Protein AF-A0A0C3RRF9-F1 (afdb_monomer_lite)

Secondary structure (DSSP, 8-state):
--THHHHHHHHHTSPPPGGGG---TT-TTTT-EEEEES--HHHHHHHHHHHHHTT-EE-SS--TT--EEEES-S-SHHHHHHHHHHHHHHHH-SSPPEEE-TT-

Structure (mmCIF, N/CA/C/O backbone):
data_AF-A0A0C3RRF9-F1
#
_entry.id   AF-A0A0C3RRF9-F1
#
loop_
_atom_site.g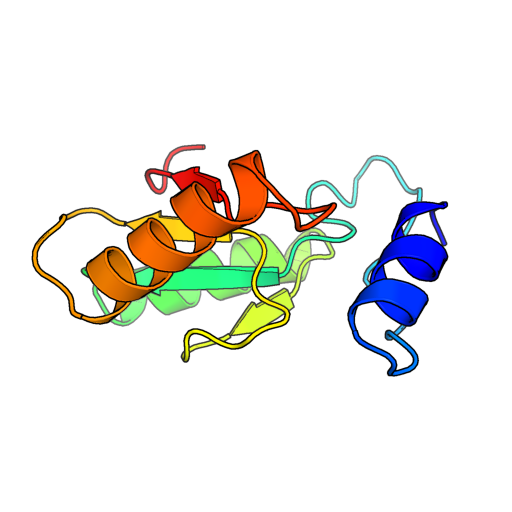roup_PDB
_atom_site.id
_atom_site.type_symbol
_atom_site.label_atom_id
_atom_site.label_alt_id
_atom_site.label_comp_id
_atom_site.label_asym_id
_atom_site.label_entity_id
_atom_site.label_seq_id
_atom_site.pdbx_PDB_ins_code
_atom_site.Cartn_x
_atom_site.Cartn_y
_atom_site.Cartn_z
_atom_site.occupancy
_atom_site.B_iso_or_equiv
_atom_site.auth_seq_id
_atom_site.auth_comp_id
_atom_site.auth_asym_id
_atom_site.auth_atom_id
_atom_site.pdbx_PDB_model_num
ATOM 1 N N . VAL A 1 1 ? 9.719 -7.518 -14.819 1.00 88.88 1 VAL A N 1
ATOM 2 C CA . VAL A 1 1 ? 9.614 -6.387 -13.871 1.00 88.88 1 VAL A CA 1
ATOM 3 C C . VAL A 1 1 ? 9.269 -5.106 -14.617 1.00 88.88 1 VAL A C 1
ATOM 5 O O . VAL A 1 1 ? 9.650 -4.997 -15.778 1.00 88.88 1 VAL A O 1
ATOM 8 N N . THR A 1 2 ? 8.560 -4.166 -13.993 1.00 93.38 2 THR A N 1
ATOM 9 C CA . THR A 1 2 ? 8.334 -2.797 -14.493 1.00 93.38 2 THR A CA 1
ATOM 10 C C . THR A 1 2 ? 9.469 -1.855 -14.043 1.00 93.38 2 THR A C 1
ATOM 12 O O . THR A 1 2 ? 10.192 -2.202 -13.103 1.00 93.38 2 THR A O 1
ATOM 15 N N . PRO A 1 3 ? 9.641 -0.660 -14.653 1.00 93.81 3 PRO A N 1
ATOM 16 C CA . PRO A 1 3 ? 10.623 0.341 -14.200 1.00 93.81 3 PRO A CA 1
ATOM 17 C C . PRO A 1 3 ? 10.497 0.705 -12.711 1.00 93.81 3 PRO A C 1
ATOM 19 O O . PRO A 1 3 ? 11.504 0.896 -12.028 1.00 93.81 3 PRO A O 1
ATOM 22 N N . LEU A 1 4 ? 9.269 0.663 -12.183 1.00 92.25 4 LEU A N 1
ATOM 23 C CA . LEU A 1 4 ? 8.947 0.904 -10.777 1.00 92.25 4 LEU A CA 1
ATOM 24 C C . LEU A 1 4 ? 9.744 0.005 -9.814 1.00 92.25 4 LEU A C 1
ATOM 26 O O . LEU A 1 4 ? 10.053 0.421 -8.701 1.00 92.25 4 LEU A O 1
ATOM 30 N N . TRP A 1 5 ? 10.128 -1.210 -10.223 1.00 95.31 5 TRP A N 1
ATOM 31 C CA . TRP A 1 5 ? 10.954 -2.095 -9.391 1.00 95.31 5 TRP A CA 1
ATOM 32 C C . TRP A 1 5 ? 12.313 -1.469 -9.044 1.00 95.31 5 TRP A C 1
ATOM 34 O O . TRP A 1 5 ? 12.772 -1.558 -7.900 1.00 95.31 5 TRP A O 1
ATOM 44 N N . ILE A 1 6 ? 12.944 -0.807 -10.021 1.00 94.69 6 ILE A N 1
ATOM 45 C CA . ILE A 1 6 ? 14.236 -0.135 -9.841 1.00 94.69 6 ILE A CA 1
ATOM 46 C C . ILE A 1 6 ? 14.047 1.102 -8.967 1.00 94.69 6 ILE A C 1
ATOM 48 O O . ILE A 1 6 ? 14.757 1.261 -7.975 1.00 94.69 6 ILE A O 1
ATOM 52 N N . GLU A 1 7 ? 13.053 1.934 -9.285 1.00 91.94 7 GLU A N 1
ATOM 53 C CA . GLU A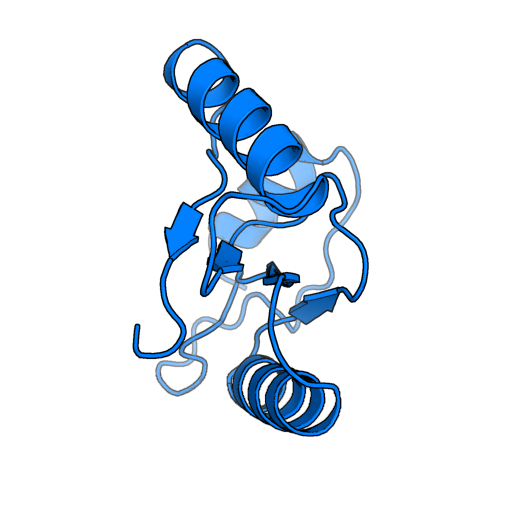 1 7 ? 12.729 3.147 -8.524 1.00 91.94 7 GLU A CA 1
ATOM 54 C C . GLU A 1 7 ? 12.502 2.826 -7.043 1.00 91.94 7 GLU A C 1
ATOM 56 O O . GLU A 1 7 ? 13.125 3.420 -6.163 1.00 91.94 7 GLU A O 1
ATOM 61 N N . ARG A 1 8 ? 11.674 1.813 -6.752 1.00 91.75 8 ARG A N 1
ATOM 62 C CA . ARG A 1 8 ? 11.400 1.368 -5.380 1.00 91.75 8 ARG A CA 1
ATOM 63 C C . ARG A 1 8 ? 12.633 0.804 -4.694 1.00 91.75 8 ARG A C 1
ATOM 65 O O . ARG A 1 8 ? 12.844 1.098 -3.521 1.00 91.75 8 ARG A O 1
ATOM 72 N N . THR 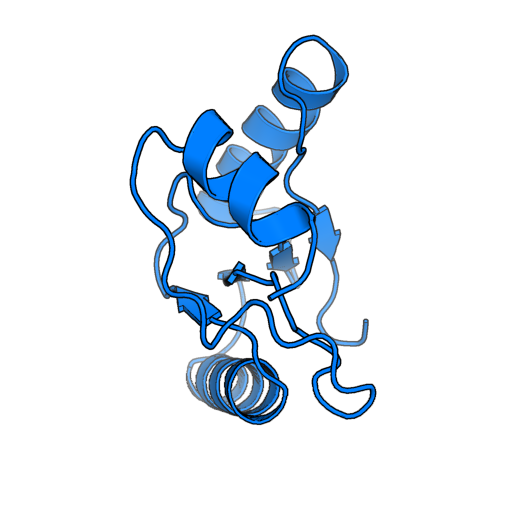A 1 9 ? 13.451 0.028 -5.401 1.00 93.88 9 THR A N 1
ATOM 73 C CA . THR A 1 9 ? 14.704 -0.508 -4.852 1.00 93.88 9 THR A CA 1
ATOM 74 C C . THR A 1 9 ? 15.660 0.610 -4.435 1.00 93.88 9 THR A C 1
ATOM 76 O O . THR A 1 9 ? 16.244 0.532 -3.355 1.00 93.88 9 THR A O 1
ATOM 79 N N . ILE A 1 10 ? 15.774 1.670 -5.242 1.00 92.75 10 ILE A N 1
ATOM 80 C CA . ILE A 1 10 ? 16.611 2.839 -4.943 1.00 92.75 10 ILE A CA 1
ATOM 81 C C . ILE A 1 10 ? 16.043 3.622 -3.754 1.00 92.75 10 ILE A C 1
ATOM 83 O O . ILE A 1 10 ? 16.756 3.847 -2.780 1.00 92.75 10 ILE A O 1
ATOM 87 N N . ILE A 1 11 ? 14.755 3.978 -3.787 1.00 89.00 11 ILE A N 1
ATOM 88 C CA . ILE A 1 11 ? 14.094 4.771 -2.732 1.00 89.00 11 ILE A CA 1
ATOM 89 C C . ILE A 1 11 ? 14.151 4.060 -1.375 1.00 89.00 11 ILE A C 1
ATOM 91 O O . ILE A 1 11 ? 14.370 4.673 -0.326 1.00 89.00 11 ILE A O 1
ATOM 95 N N . LEU A 1 12 ? 13.945 2.744 -1.375 1.00 90.62 12 LEU A N 1
ATOM 96 C CA . LEU A 1 12 ? 13.977 1.958 -0.152 1.00 90.62 12 LEU A CA 1
ATOM 97 C C . LEU A 1 12 ? 15.402 1.555 0.248 1.00 90.62 12 LEU A C 1
ATOM 99 O O . LEU A 1 12 ? 15.594 1.135 1.385 1.00 90.62 12 LEU A O 1
ATOM 103 N N . GLY A 1 13 ? 16.403 1.699 -0.622 1.00 92.62 13 GLY A N 1
ATOM 104 C CA . GLY A 1 13 ? 17.770 1.247 -0.346 1.00 92.62 13 GLY A CA 1
ATOM 105 C C . GLY A 1 13 ? 17.847 -0.257 -0.062 1.00 92.62 13 GLY A C 1
ATOM 106 O O . GLY A 1 13 ? 18.709 -0.718 0.678 1.00 92.62 13 GLY A O 1
ATOM 107 N N . THR A 1 14 ? 16.887 -1.033 -0.565 1.00 93.69 14 THR A N 1
ATOM 108 C CA . THR A 1 14 ? 16.771 -2.477 -0.331 1.00 93.69 14 THR A CA 1
ATOM 109 C C . THR A 1 14 ? 16.180 -3.121 -1.574 1.00 93.69 14 THR A C 1
ATOM 111 O O . THR A 1 14 ? 15.184 -2.631 -2.110 1.00 93.69 14 THR A O 1
ATOM 114 N N . ARG A 1 15 ? 16.778 -4.230 -2.027 1.00 95.75 15 ARG A N 1
ATOM 115 C CA . ARG A 1 15 ? 16.307 -4.980 -3.198 1.00 95.75 15 ARG A CA 1
ATOM 116 C C . ARG A 1 15 ? 14.863 -5.429 -2.992 1.00 95.75 15 ARG A C 1
ATOM 118 O O . ARG A 1 15 ? 14.580 -6.178 -2.063 1.00 95.75 15 ARG A O 1
ATOM 125 N N . GLN A 1 16 ? 13.974 -4.985 -3.876 1.00 95.38 16 GLN A N 1
ATOM 126 C CA . GLN A 1 16 ? 12.575 -5.405 -3.863 1.00 95.38 16 GLN A CA 1
ATOM 127 C C . GLN A 1 16 ? 12.405 -6.776 -4.525 1.00 95.38 16 GLN A C 1
ATOM 129 O O . GLN A 1 16 ? 13.189 -7.157 -5.400 1.00 95.38 16 GLN A O 1
ATOM 134 N N . GLU A 1 17 ? 11.364 -7.509 -4.141 1.00 95.50 17 GLU A N 1
ATOM 135 C CA . GLU A 1 17 ? 11.027 -8.796 -4.750 1.00 95.50 17 GLU A CA 1
ATOM 136 C C . GLU A 1 17 ? 10.424 -8.591 -6.156 1.00 95.50 17 GLU A C 1
ATOM 138 O O . GLU A 1 17 ? 9.406 -7.908 -6.278 1.00 95.50 17 GLU A O 1
ATOM 143 N N . PRO A 1 18 ? 11.048 -9.124 -7.227 1.00 95.62 18 PRO A N 1
ATOM 144 C CA . PRO A 1 18 ? 10.624 -8.899 -8.615 1.00 95.62 18 PRO A CA 1
ATOM 145 C C . PRO A 1 18 ? 9.188 -9.327 -8.946 1.00 95.62 18 PRO A C 1
ATOM 147 O O . PRO A 1 18 ? 8.567 -8.725 -9.826 1.00 95.62 18 PRO A O 1
ATOM 150 N N . ASP A 1 19 ? 8.666 -10.341 -8.256 1.00 94.88 19 ASP A N 1
ATOM 151 C CA . ASP A 1 19 ? 7.370 -10.963 -8.556 1.00 94.88 19 ASP A CA 1
ATOM 152 C C . ASP A 1 19 ? 6.198 -9.991 -8.361 1.00 94.88 19 ASP A C 1
ATOM 154 O O . ASP A 1 19 ? 5.217 -10.031 -9.106 1.00 94.88 19 ASP A O 1
ATOM 158 N N . PHE A 1 20 ? 6.349 -9.025 -7.451 1.00 97.00 20 PHE A N 1
ATOM 159 C CA . PHE A 1 20 ? 5.363 -7.968 -7.213 1.00 97.00 20 PHE A CA 1
ATOM 160 C C . PHE A 1 20 ? 5.464 -6.800 -8.191 1.00 97.00 20 PHE A C 1
ATOM 162 O O . PHE A 1 20 ? 4.821 -5.784 -7.982 1.00 97.00 20 PHE A O 1
ATOM 169 N N . PHE A 1 21 ? 6.282 -6.897 -9.238 1.00 97.06 21 PHE A N 1
ATOM 170 C CA . PHE A 1 21 ? 6.454 -5.842 -10.241 1.00 97.06 21 PHE A CA 1
ATOM 171 C C . PHE A 1 21 ? 6.234 -6.391 -11.654 1.00 97.06 21 PHE A C 1
ATOM 173 O O . PHE A 1 21 ? 6.922 -6.015 -12.604 1.00 97.06 21 PHE A O 1
ATOM 180 N N . SER A 1 22 ? 5.302 -7.330 -11.810 1.00 96.94 22 SER A N 1
ATOM 181 C CA . SER A 1 22 ? 4.947 -7.917 -13.102 1.00 96.94 22 SER A CA 1
ATOM 182 C C . SER A 1 22 ? 4.409 -6.866 -14.093 1.00 96.94 22 SER A C 1
ATOM 184 O O . SER A 1 22 ? 3.586 -6.037 -13.708 1.00 96.94 22 SER A O 1
ATOM 186 N N . PRO A 1 23 ? 4.825 -6.885 -15.374 1.00 96.31 23 PRO A N 1
ATOM 187 C CA . PRO A 1 23 ? 4.234 -6.047 -16.420 1.00 96.31 23 PRO A CA 1
ATOM 188 C C . PRO A 1 23 ? 2.944 -6.647 -17.013 1.00 96.31 23 PRO A C 1
ATOM 190 O O . PRO A 1 23 ? 2.379 -6.079 -17.944 1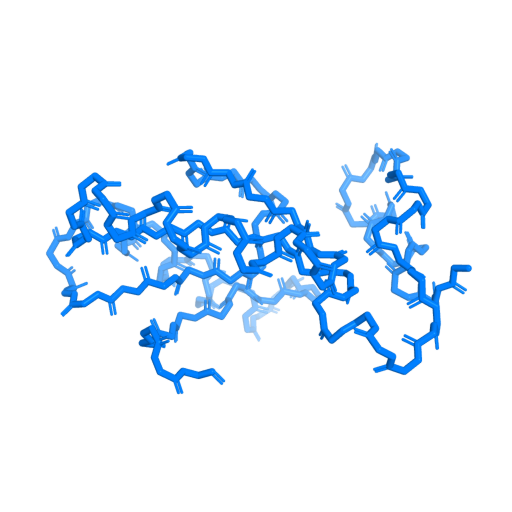.00 96.31 23 PRO A O 1
ATOM 193 N N . HIS A 1 24 ? 2.505 -7.821 -16.543 1.00 96.94 24 HIS A N 1
ATOM 194 C CA . HIS A 1 24 ? 1.336 -8.503 -17.089 1.00 96.94 24 HIS A CA 1
ATOM 195 C C . HIS A 1 24 ? 0.046 -7.721 -16.773 1.00 96.94 24 HIS A C 1
ATOM 197 O O . HIS A 1 24 ? -0.176 -7.389 -15.610 1.00 96.94 24 HIS A O 1
ATOM 203 N N . PRO A 1 25 ? -0.854 -7.485 -17.747 1.00 95.25 25 PRO A N 1
ATOM 204 C CA . PRO A 1 25 ? -2.021 -6.612 -17.563 1.00 95.25 25 PRO A CA 1
ATOM 205 C C . PRO A 1 25 ? -3.031 -7.117 -16.522 1.00 95.25 25 PRO A C 1
ATOM 207 O O . PRO A 1 25 ? -3.746 -6.319 -15.931 1.00 95.25 25 PRO A O 1
ATOM 210 N N . ALA A 1 26 ? -3.081 -8.427 -16.261 1.00 96.12 26 ALA A N 1
ATOM 211 C CA . ALA A 1 26 ? -3.916 -8.986 -15.190 1.00 96.12 26 ALA A CA 1
ATOM 212 C C . ALA A 1 26 ? -3.390 -8.691 -13.768 1.00 96.12 26 ALA A C 1
ATOM 214 O O . ALA A 1 26 ? -4.122 -8.871 -12.800 1.00 96.12 26 ALA A O 1
ATOM 215 N N . MET A 1 27 ? -2.138 -8.243 -13.626 1.00 97.12 27 MET A N 1
ATOM 216 C CA . MET A 1 27 ? -1.530 -7.921 -12.331 1.00 97.12 27 MET A CA 1
ATOM 217 C C . MET A 1 27 ? -1.810 -6.458 -11.980 1.00 97.12 27 MET A C 1
ATOM 219 O O . MET A 1 27 ? -0.913 -5.615 -11.986 1.00 97.12 27 MET A O 1
ATOM 223 N N . LEU A 1 28 ? -3.086 -6.163 -11.714 1.00 95.56 28 LEU A N 1
ATOM 224 C CA . LEU A 1 28 ? -3.601 -4.805 -11.497 1.00 95.56 28 LEU A CA 1
ATOM 225 C C . LEU A 1 28 ? -2.916 -4.070 -10.338 1.00 95.56 28 LEU A C 1
ATOM 227 O O . LEU A 1 28 ? -2.806 -2.847 -10.361 1.00 95.56 28 LEU A O 1
ATOM 231 N N . PHE A 1 29 ? -2.427 -4.811 -9.344 1.00 97.00 29 PHE A N 1
ATOM 232 C CA . PHE A 1 29 ? -1.760 -4.268 -8.164 1.00 97.00 29 PHE A CA 1
ATOM 233 C C . PHE A 1 29 ? -0.244 -4.487 -8.181 1.00 97.00 29 PHE A C 1
ATOM 235 O O . PHE A 1 29 ? 0.413 -4.398 -7.146 1.00 97.00 29 PHE A O 1
ATOM 242 N N . SER A 1 30 ? 0.337 -4.717 -9.359 1.00 97.25 30 SER A N 1
ATOM 243 C CA . SER A 1 30 ? 1.787 -4.716 -9.547 1.00 97.25 30 SER A CA 1
ATOM 244 C C . SER A 1 30 ? 2.410 -3.411 -9.028 1.00 97.25 30 SER A C 1
ATOM 246 O O . SER A 1 30 ? 2.039 -2.309 -9.431 1.00 97.25 30 SER A O 1
ATOM 248 N N . GLY A 1 31 ? 3.353 -3.535 -8.097 1.00 95.56 31 GLY A N 1
ATOM 249 C CA . GLY A 1 31 ? 4.044 -2.442 -7.418 1.00 95.56 31 GLY A CA 1
ATOM 250 C C . GLY A 1 31 ? 3.291 -1.846 -6.228 1.00 95.56 31 GLY A C 1
ATOM 251 O O . GLY A 1 31 ? 3.812 -0.938 -5.577 1.00 95.56 31 GLY A O 1
ATOM 252 N N . VAL A 1 32 ? 2.092 -2.344 -5.915 1.00 96.44 32 VAL A N 1
ATOM 253 C CA . VAL A 1 32 ? 1.290 -1.880 -4.780 1.00 96.44 32 VAL A CA 1
ATOM 254 C C . VAL A 1 32 ? 1.698 -2.617 -3.510 1.00 96.44 32 VAL A C 1
ATOM 256 O O . VAL A 1 32 ? 1.694 -3.842 -3.440 1.00 96.44 32 VAL A O 1
ATOM 259 N N . VAL A 1 33 ? 1.982 -1.846 -2.466 1.00 97.25 33 VAL A N 1
ATOM 260 C CA . VAL A 1 33 ? 2.051 -2.313 -1.076 1.00 97.25 33 VAL A CA 1
ATOM 261 C C . VAL A 1 33 ? 0.956 -1.598 -0.295 1.00 97.25 33 VAL A C 1
ATOM 263 O O . VAL A 1 33 ? 0.999 -0.368 -0.173 1.00 97.25 33 VAL A O 1
ATOM 266 N N . ALA A 1 34 ? -0.024 -2.348 0.199 1.00 98.00 34 ALA A N 1
ATOM 267 C CA . ALA A 1 34 ? -1.227 -1.816 0.818 1.00 98.00 34 ALA A CA 1
ATOM 268 C C . ALA A 1 34 ? -1.356 -2.186 2.300 1.00 98.00 34 ALA A C 1
ATOM 270 O O . ALA A 1 34 ? -0.863 -3.213 2.767 1.00 98.00 34 ALA A O 1
ATOM 271 N N . THR A 1 35 ? -2.060 -1.336 3.036 1.00 98.00 35 THR A N 1
ATOM 272 C CA . THR A 1 35 ? -2.543 -1.593 4.395 1.00 98.00 35 THR A CA 1
ATOM 273 C C . THR A 1 35 ? -3.904 -0.924 4.568 1.00 98.00 35 THR A C 1
ATOM 275 O O . THR A 1 35 ? -4.294 -0.099 3.741 1.00 98.00 35 THR A O 1
ATOM 278 N N . ALA A 1 36 ? -4.610 -1.223 5.657 1.00 97.56 36 ALA A N 1
ATOM 279 C CA . ALA A 1 36 ? -5.854 -0.540 5.985 1.00 97.56 36 ALA A CA 1
ATOM 280 C C . ALA A 1 36 ? -5.956 -0.095 7.446 1.00 97.56 36 ALA A C 1
ATOM 282 O O . ALA A 1 36 ? -5.265 -0.615 8.329 1.00 97.56 36 ALA A O 1
ATOM 283 N N . CYS A 1 37 ? -6.833 0.870 7.708 1.00 96.81 37 CYS A N 1
ATOM 284 C CA . CYS A 1 37 ? -7.286 1.242 9.042 1.00 96.81 37 CYS A CA 1
ATOM 285 C C . CYS A 1 37 ? -8.809 1.332 9.098 1.00 96.81 37 CYS A C 1
ATOM 287 O O . CYS A 1 37 ? -9.468 1.574 8.089 1.00 96.81 37 CYS A O 1
ATOM 289 N N . ASP A 1 38 ? -9.347 1.137 10.303 1.00 94.62 38 ASP A N 1
ATOM 290 C CA . ASP A 1 38 ? -10.781 1.256 10.579 1.00 94.62 38 ASP A CA 1
ATOM 291 C C . ASP A 1 38 ? -11.648 0.277 9.755 1.00 94.62 38 ASP A C 1
ATOM 293 O O . ASP A 1 38 ? -12.822 0.524 9.503 1.00 94.62 38 ASP A O 1
ATOM 297 N N . LEU A 1 39 ? -11.055 -0.857 9.358 1.00 93.94 39 LEU A N 1
ATOM 298 C CA . LEU A 1 39 ? -11.725 -2.017 8.766 1.00 93.94 39 LEU A CA 1
ATOM 299 C C . LEU A 1 39 ? -11.868 -3.136 9.797 1.00 93.94 39 LEU A C 1
ATOM 301 O O . LEU A 1 39 ? -10.985 -3.329 10.641 1.00 93.94 39 LEU A O 1
ATOM 305 N N . SER A 1 40 ? -12.941 -3.924 9.687 1.00 95.19 40 SER A N 1
ATOM 306 C CA . SER A 1 40 ? -13.083 -5.153 10.467 1.00 95.19 40 SER A CA 1
ATOM 307 C C . SER A 1 40 ? -11.980 -6.161 10.106 1.00 95.19 40 SER A C 1
ATOM 309 O O . SER A 1 40 ? -11.299 -6.043 9.081 1.00 95.19 40 SER A O 1
ATOM 311 N N . LYS A 1 41 ? -11.770 -7.176 10.950 1.00 95.44 41 LYS A N 1
ATOM 312 C CA . LYS A 1 41 ? -10.786 -8.228 10.653 1.00 95.44 41 LYS A CA 1
ATOM 313 C C . LYS A 1 41 ? -11.140 -8.977 9.360 1.00 95.44 41 LYS A C 1
ATOM 315 O O . LYS A 1 41 ? -10.253 -9.193 8.542 1.00 95.44 41 LYS A O 1
ATOM 320 N N . SER A 1 42 ? -12.416 -9.310 9.164 1.00 97.31 42 SER A N 1
ATOM 321 C CA . SER A 1 42 ? -12.886 -9.990 7.952 1.00 97.31 42 SER A CA 1
ATOM 322 C C . SER A 1 42 ? -12.664 -9.142 6.703 1.00 97.31 42 SER A C 1
ATOM 324 O O . SER A 1 42 ? -12.163 -9.653 5.707 1.00 97.31 42 SER A O 1
ATOM 326 N N . ASP A 1 43 ? -12.945 -7.838 6.764 1.00 95.94 43 ASP A N 1
ATOM 327 C CA . ASP A 1 43 ? -12.734 -6.957 5.609 1.00 95.94 43 ASP A CA 1
ATOM 328 C C . ASP A 1 43 ? -11.243 -6.816 5.284 1.00 95.94 43 ASP A C 1
ATOM 330 O O . ASP A 1 43 ? -10.860 -6.818 4.117 1.00 95.94 43 ASP A O 1
ATOM 334 N N . ASN A 1 44 ? -10.375 -6.757 6.303 1.00 96.25 44 ASN A N 1
ATOM 335 C CA . ASN A 1 44 ? -8.924 -6.765 6.096 1.00 96.25 44 ASN A CA 1
ATOM 336 C C . ASN A 1 44 ? -8.449 -8.028 5.370 1.00 96.25 44 ASN A C 1
ATOM 338 O O . ASN A 1 44 ? -7.590 -7.932 4.498 1.00 96.25 44 ASN A O 1
ATOM 342 N N . GLU A 1 45 ? -8.978 -9.200 5.725 1.00 97.50 45 GLU A N 1
ATOM 343 C CA . GLU A 1 45 ? -8.612 -10.467 5.082 1.00 97.50 45 GLU A CA 1
ATOM 344 C C . GLU A 1 45 ? -9.055 -10.497 3.613 1.00 97.50 45 GLU A C 1
ATOM 346 O O . GLU A 1 45 ? -8.273 -10.891 2.746 1.00 97.50 45 GLU A O 1
ATOM 351 N N . VAL A 1 46 ? -10.262 -10.004 3.316 1.00 97.44 46 VAL A N 1
ATOM 352 C CA . VAL A 1 46 ? -10.768 -9.880 1.939 1.00 97.44 46 VAL A CA 1
ATOM 353 C C . VAL A 1 46 ? -9.903 -8.922 1.117 1.00 97.44 46 VAL A C 1
ATOM 355 O O . VAL A 1 46 ? -9.486 -9.268 0.011 1.00 97.44 46 VAL A O 1
ATOM 358 N N . MET A 1 47 ? -9.575 -7.748 1.664 1.00 97.38 47 MET A N 1
ATOM 359 C CA . MET A 1 47 ? -8.710 -6.771 0.993 1.00 97.38 47 MET A CA 1
ATOM 360 C C . MET A 1 47 ? -7.303 -7.328 0.759 1.00 97.38 47 MET A C 1
ATOM 362 O O . MET A 1 47 ? -6.764 -7.191 -0.337 1.00 97.38 47 MET A O 1
ATOM 366 N N . ALA A 1 48 ? -6.719 -7.998 1.756 1.00 98.12 48 ALA A N 1
ATOM 367 C CA . ALA A 1 48 ? -5.408 -8.624 1.632 1.00 98.12 48 ALA A CA 1
ATOM 368 C C . ALA A 1 48 ? -5.394 -9.684 0.521 1.00 98.12 48 ALA A C 1
ATOM 370 O O . ALA A 1 48 ? -4.500 -9.673 -0.324 1.00 98.12 48 ALA A O 1
ATOM 371 N N . ALA A 1 49 ? -6.407 -10.556 0.482 1.00 98.19 49 ALA A N 1
ATOM 372 C CA . ALA A 1 49 ? -6.540 -11.578 -0.549 1.00 98.19 49 ALA A CA 1
ATOM 373 C C . ALA A 1 49 ? -6.697 -10.964 -1.948 1.00 98.19 49 ALA A C 1
ATOM 375 O O . ALA A 1 49 ? -5.995 -11.368 -2.876 1.00 98.19 49 ALA A O 1
ATOM 376 N N . GLY A 1 50 ? -7.560 -9.952 -2.093 1.00 96.94 50 GLY A N 1
ATOM 377 C CA . GLY A 1 50 ? -7.758 -9.234 -3.352 1.00 96.94 50 GLY A CA 1
ATOM 378 C C . GLY A 1 50 ? -6.467 -8.586 -3.851 1.00 96.94 50 GLY A C 1
ATOM 379 O O . GLY A 1 50 ? -6.042 -8.850 -4.977 1.00 96.94 50 GLY A O 1
ATOM 380 N N . VAL A 1 51 ? -5.789 -7.823 -2.985 1.00 97.88 51 VAL A N 1
ATOM 381 C CA . VAL A 1 51 ? -4.522 -7.155 -3.315 1.00 97.88 51 VAL A CA 1
ATOM 382 C C . VAL A 1 51 ? -3.457 -8.163 -3.744 1.00 97.88 51 VAL A C 1
ATOM 384 O O . VAL A 1 51 ? -2.831 -7.996 -4.792 1.00 97.88 51 VAL A O 1
ATOM 387 N N . SER A 1 52 ? -3.270 -9.233 -2.969 1.00 97.38 52 SER A N 1
ATOM 388 C CA . SER A 1 52 ? -2.251 -10.243 -3.256 1.00 97.38 52 SER A CA 1
ATOM 389 C C . SER A 1 52 ? -2.546 -11.069 -4.505 1.00 97.38 52 SER A C 1
ATOM 391 O O . SER A 1 52 ? -1.628 -11.339 -5.276 1.00 97.38 52 SER A O 1
ATOM 393 N N . SER A 1 53 ? -3.810 -11.416 -4.761 1.00 97.38 53 SER A N 1
ATOM 394 C CA . SER A 1 53 ? -4.196 -12.198 -5.946 1.00 97.38 53 SER A CA 1
ATOM 395 C C . SER A 1 53 ? -3.928 -11.481 -7.274 1.00 97.38 53 SER A C 1
ATOM 397 O O . SER A 1 53 ? -3.732 -12.134 -8.296 1.00 97.38 53 SER A O 1
ATOM 399 N N . LEU A 1 54 ? -3.863 -10.146 -7.254 1.00 97.25 54 LEU A N 1
ATOM 400 C CA . LEU A 1 54 ? -3.624 -9.302 -8.427 1.00 97.25 54 LEU A CA 1
ATOM 401 C C . LEU A 1 54 ? -2.213 -8.684 -8.427 1.00 97.25 54 LEU A C 1
ATOM 403 O O . LEU A 1 54 ? -1.972 -7.678 -9.096 1.00 97.25 54 LEU A O 1
ATOM 407 N N . GLY A 1 55 ? -1.268 -9.281 -7.691 1.00 96.75 55 GLY A N 1
ATOM 408 C CA . GLY A 1 55 ? 0.159 -8.946 -7.767 1.00 96.75 55 GLY A CA 1
ATOM 409 C C . GLY A 1 55 ? 0.668 -7.898 -6.784 1.00 96.75 55 GLY A C 1
ATOM 410 O O . GLY A 1 55 ? 1.819 -7.480 -6.904 1.00 96.75 55 GLY A O 1
ATOM 411 N N . GLY A 1 56 ? -0.160 -7.478 -5.829 1.00 97.75 56 GLY A N 1
ATOM 412 C CA . GLY A 1 56 ? 0.228 -6.554 -4.771 1.00 97.75 56 GLY A CA 1
ATOM 413 C C . GLY A 1 56 ? 0.693 -7.248 -3.491 1.00 97.75 56 GLY A C 1
ATOM 414 O O . GLY A 1 56 ? 0.635 -8.466 -3.326 1.00 97.75 56 GLY A O 1
ATOM 415 N N . GLN A 1 57 ? 1.131 -6.439 -2.535 1.00 98.00 57 GLN A N 1
ATOM 416 C CA . GLN A 1 57 ? 1.548 -6.875 -1.208 1.00 98.00 57 GLN A CA 1
ATOM 417 C C . GLN A 1 57 ? 0.644 -6.276 -0.138 1.00 98.00 57 GLN A C 1
ATOM 419 O O . GLN A 1 57 ? 0.224 -5.124 -0.240 1.00 98.00 57 GLN A O 1
ATOM 424 N N . TRP A 1 58 ? 0.417 -7.032 0.934 1.00 97.94 58 TRP A N 1
ATOM 425 C CA . TRP A 1 58 ? -0.309 -6.555 2.104 1.00 97.94 58 TRP A CA 1
ATOM 426 C C . TRP A 1 58 ? 0.609 -6.417 3.320 1.00 97.94 58 TRP A C 1
ATOM 428 O O . TRP A 1 58 ? 1.498 -7.241 3.557 1.00 97.94 58 TRP A O 1
ATOM 438 N N . ARG A 1 59 ? 0.382 -5.368 4.111 1.00 97.12 59 ARG A N 1
ATOM 439 C CA . ARG A 1 59 ? 1.010 -5.131 5.412 1.00 97.12 59 ARG A CA 1
ATOM 440 C C . ARG A 1 59 ? -0.076 -4.834 6.435 1.00 97.12 59 ARG A C 1
ATOM 442 O O . ARG A 1 59 ? -0.917 -3.965 6.229 1.00 97.12 59 ARG A O 1
ATOM 449 N N . TYR A 1 60 ? -0.037 -5.499 7.584 1.00 94.94 60 TYR A N 1
ATOM 450 C CA . TYR A 1 60 ? -0.943 -5.164 8.689 1.00 94.94 60 TYR A CA 1
ATOM 451 C C . TYR A 1 60 ? -0.520 -3.885 9.422 1.00 94.94 60 TYR A C 1
ATOM 453 O O . TYR A 1 60 ? -1.367 -3.139 9.913 1.00 94.94 60 TYR A O 1
ATOM 461 N N . ALA A 1 61 ? 0.781 -3.600 9.460 1.00 95.50 61 ALA A N 1
ATOM 462 C CA . ALA A 1 61 ? 1.335 -2.354 9.974 1.00 95.50 61 ALA A CA 1
ATOM 463 C C . ALA A 1 61 ? 1.537 -1.330 8.845 1.00 95.50 61 ALA A C 1
ATOM 465 O O . ALA A 1 61 ? 1.653 -1.696 7.678 1.00 95.50 61 ALA A O 1
ATOM 466 N N . LEU A 1 62 ? 1.606 -0.046 9.203 1.00 95.25 62 LEU A N 1
ATOM 467 C CA . LEU A 1 62 ? 2.061 0.996 8.285 1.00 95.25 62 LEU A CA 1
ATOM 468 C C . LEU A 1 62 ? 3.588 1.063 8.337 1.00 95.25 62 LEU A C 1
ATOM 470 O O . LEU A 1 62 ? 4.159 1.495 9.336 1.00 95.25 62 LEU A O 1
ATOM 474 N N . THR A 1 63 ? 4.230 0.606 7.271 1.00 93.19 63 THR A N 1
ATOM 475 C CA . THR A 1 63 ? 5.687 0.576 7.102 1.00 93.19 63 THR A CA 1
ATOM 476 C C . THR A 1 63 ? 6.120 1.536 5.994 1.00 93.19 63 THR A C 1
ATOM 478 O O . THR A 1 63 ? 5.301 2.005 5.206 1.00 93.19 63 THR A O 1
ATOM 481 N N . ARG A 1 64 ? 7.420 1.847 5.918 1.00 89.50 64 ARG A N 1
ATOM 482 C CA . ARG A 1 64 ? 7.972 2.815 4.948 1.00 89.50 64 ARG A CA 1
ATOM 483 C C . ARG A 1 64 ? 7.758 2.411 3.481 1.00 89.50 64 ARG A C 1
ATOM 485 O O . ARG A 1 64 ? 7.752 3.262 2.601 1.00 89.50 64 ARG A O 1
ATOM 492 N N . ASP A 1 65 ? 7.604 1.118 3.207 1.00 92.31 65 ASP A N 1
ATOM 493 C CA . ASP A 1 65 ? 7.336 0.581 1.873 1.00 92.31 65 ASP A CA 1
ATOM 494 C C . ASP A 1 65 ? 5.854 0.647 1.471 1.00 92.31 65 ASP A C 1
ATOM 496 O O . ASP A 1 65 ? 5.547 0.377 0.312 1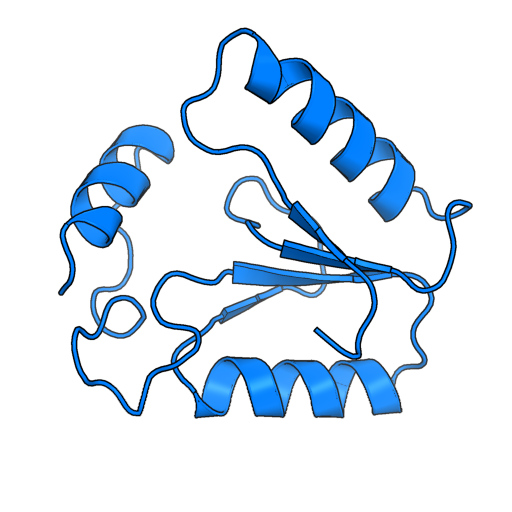.00 92.31 65 ASP A O 1
ATOM 500 N N . VAL A 1 66 ? 4.940 1.036 2.367 1.00 95.44 66 VAL A N 1
ATOM 501 C CA . VAL A 1 66 ? 3.516 1.173 2.035 1.00 95.44 66 VAL A CA 1
ATOM 502 C C . VAL A 1 66 ? 3.302 2.307 1.035 1.00 95.44 66 VAL A C 1
ATOM 504 O O . VAL A 1 66 ? 3.830 3.407 1.167 1.00 95.44 66 VAL A O 1
ATOM 507 N N . THR A 1 67 ? 2.485 2.017 0.028 1.00 95.19 67 THR A N 1
ATOM 508 C CA . THR A 1 67 ? 2.115 2.932 -1.063 1.00 95.19 67 THR A CA 1
ATOM 509 C C . THR A 1 67 ? 0.644 3.332 -1.009 1.00 95.19 67 THR A C 1
ATOM 511 O O . THR A 1 67 ? 0.298 4.413 -1.474 1.00 95.19 67 THR A O 1
ATOM 514 N N . HIS A 1 68 ? -0.216 2.479 -0.442 1.00 97.19 68 HIS A N 1
ATOM 515 C CA . HIS A 1 68 ? -1.660 2.688 -0.371 1.00 97.19 68 HIS A CA 1
ATOM 516 C C . HIS A 1 68 ? -2.161 2.385 1.050 1.00 97.19 68 HIS A C 1
ATOM 518 O O . HIS A 1 68 ? -1.929 1.300 1.587 1.00 97.19 68 HIS A O 1
ATOM 524 N N . LEU A 1 69 ? -2.848 3.345 1.662 1.00 97.62 69 LEU A N 1
ATOM 525 C CA . LEU A 1 69 ? -3.627 3.160 2.880 1.00 97.62 69 LEU A CA 1
ATOM 526 C C . LEU A 1 69 ? -5.113 3.209 2.519 1.00 97.62 69 LEU A C 1
ATOM 528 O O . LEU A 1 69 ? -5.607 4.254 2.100 1.00 97.62 69 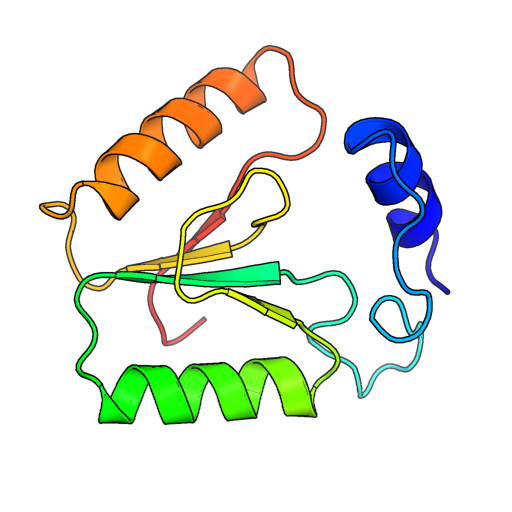LEU A O 1
ATOM 532 N N . PHE A 1 70 ? -5.828 2.110 2.747 1.00 97.75 70 PHE A N 1
ATOM 533 C CA . PHE A 1 70 ? -7.287 2.089 2.707 1.00 97.75 70 PHE A CA 1
ATOM 534 C C . PHE A 1 70 ? -7.854 2.500 4.069 1.00 97.75 70 PHE A C 1
ATOM 536 O O . PHE A 1 70 ? -7.541 1.891 5.091 1.00 97.75 70 PHE A O 1
ATOM 543 N N . ALA A 1 71 ? -8.681 3.535 4.104 1.00 96.50 71 ALA A N 1
ATOM 544 C CA . ALA A 1 71 ? -9.224 4.101 5.328 1.00 96.50 71 ALA A CA 1
ATOM 545 C C . ALA A 1 71 ? -10.731 4.341 5.192 1.00 96.50 71 ALA A C 1
ATOM 547 O O . ALA A 1 71 ? -11.182 4.946 4.221 1.00 96.50 71 ALA A O 1
ATOM 548 N N . LEU A 1 72 ? -11.507 3.897 6.186 1.00 94.81 72 LEU A N 1
ATOM 549 C CA . LEU A 1 72 ? -12.921 4.280 6.335 1.00 94.81 72 LEU A CA 1
ATOM 550 C C . LEU A 1 72 ? -13.120 5.480 7.268 1.00 94.81 72 LEU A C 1
ATOM 552 O O . LEU A 1 72 ? -14.180 6.100 7.258 1.00 94.81 72 LEU A O 1
ATOM 556 N N . GLY A 1 73 ? -12.110 5.818 8.069 1.00 93.06 73 GLY A N 1
ATOM 557 C CA . GLY A 1 73 ? -12.149 6.930 9.007 1.00 93.06 73 GLY A CA 1
ATOM 558 C C . GLY A 1 73 ? -10.805 7.639 9.114 1.00 93.06 73 GLY A C 1
ATOM 559 O O . GLY A 1 73 ? -9.773 7.150 8.658 1.00 93.06 73 GLY A O 1
ATOM 560 N N . THR A 1 74 ? -10.827 8.819 9.730 1.00 94.31 74 THR A N 1
ATOM 561 C CA . THR A 1 74 ? -9.649 9.688 9.888 1.00 94.31 74 THR A CA 1
ATOM 562 C C . THR A 1 74 ? -9.050 9.652 11.299 1.00 94.31 74 THR A C 1
ATOM 564 O O . THR A 1 74 ? -8.013 10.261 11.562 1.00 94.31 74 THR A O 1
ATOM 567 N N . GLY A 1 75 ? -9.700 8.944 12.230 1.00 92.62 75 GLY A N 1
ATOM 568 C CA . GLY A 1 75 ? -9.361 8.963 13.656 1.00 92.62 75 GLY A CA 1
ATOM 569 C C . GLY A 1 75 ? -8.177 8.076 14.044 1.00 92.62 75 GLY A C 1
ATOM 570 O O . GLY A 1 75 ? -7.555 8.299 15.087 1.00 92.62 75 GLY A O 1
ATOM 571 N N . SER A 1 76 ? -7.834 7.077 13.228 1.00 94.56 76 SER A N 1
ATOM 572 C CA . SER A 1 76 ? -6.773 6.138 13.582 1.00 94.56 76 SER A CA 1
ATOM 573 C C . SER A 1 76 ? -5.389 6.797 13.587 1.00 94.56 76 SER A C 1
ATOM 575 O O . SER A 1 76 ? -5.087 7.722 12.828 1.00 94.56 76 SER A O 1
ATOM 577 N N . LEU A 1 77 ? -4.493 6.291 14.443 1.00 95.19 77 LEU A N 1
ATOM 578 C CA . LEU A 1 77 ? -3.083 6.695 14.418 1.00 95.19 77 LEU A CA 1
ATOM 579 C C . LEU A 1 77 ? -2.466 6.424 13.040 1.00 95.19 77 LEU A C 1
ATOM 581 O O . LEU A 1 77 ? -1.738 7.262 12.522 1.00 95.19 77 LEU A O 1
ATOM 585 N N . LYS A 1 78 ? -2.827 5.292 12.423 1.00 95.25 78 LYS A N 1
ATOM 586 C CA . LYS A 1 78 ? -2.363 4.904 11.090 1.00 95.25 78 LYS A CA 1
ATOM 587 C C . LYS A 1 78 ? -2.726 5.953 10.033 1.00 95.25 78 LYS A C 1
ATOM 589 O O . LYS A 1 78 ? -1.859 6.330 9.251 1.00 95.25 78 LYS A O 1
ATOM 594 N N . TYR A 1 79 ? -3.962 6.460 10.055 1.00 96.69 79 TYR A N 1
ATOM 595 C CA . TYR A 1 79 ? -4.409 7.531 9.163 1.00 96.69 79 TYR A CA 1
ATOM 596 C C . TYR A 1 79 ? -3.588 8.807 9.353 1.00 96.69 79 TYR A C 1
ATOM 598 O O . TYR A 1 79 ? -3.031 9.334 8.394 1.00 96.69 79 TYR A O 1
ATOM 606 N N . ARG A 1 80 ? -3.448 9.278 10.599 1.00 95.44 80 ARG A N 1
ATOM 607 C CA . ARG A 1 80 ? -2.690 10.504 10.901 1.00 95.44 80 ARG A CA 1
ATOM 608 C C . ARG A 1 80 ? -1.221 10.396 10.489 1.00 95.44 80 ARG A C 1
ATOM 610 O O . ARG A 1 80 ? -0.680 11.334 9.912 1.00 95.44 80 ARG A O 1
ATOM 617 N N . THR A 1 81 ? -0.588 9.251 10.742 1.00 93.69 81 THR A N 1
ATOM 618 C CA . THR A 1 81 ? 0.797 8.993 10.326 1.00 93.69 81 THR A CA 1
ATOM 619 C C . THR A 1 81 ? 0.933 8.956 8.805 1.00 93.69 81 THR A C 1
ATOM 621 O O . THR A 1 81 ? 1.859 9.555 8.267 1.00 93.69 81 THR A O 1
ATOM 624 N N . ALA A 1 82 ? 0.010 8.302 8.096 1.00 93.75 82 ALA A N 1
ATOM 625 C CA . ALA A 1 82 ? 0.011 8.302 6.635 1.00 93.75 82 ALA A CA 1
ATOM 626 C C . ALA A 1 82 ? -0.178 9.713 6.062 1.00 93.75 82 ALA A C 1
ATOM 628 O O . ALA A 1 82 ? 0.500 10.066 5.103 1.00 93.75 82 ALA A O 1
ATOM 629 N N . MET A 1 83 ? -1.039 10.531 6.674 1.00 93.19 83 MET A N 1
ATOM 630 C CA . MET A 1 83 ? -1.260 11.915 6.256 1.00 93.19 83 MET A CA 1
ATOM 631 C C . MET A 1 83 ? 0.020 12.751 6.381 1.00 93.19 83 MET A C 1
ATOM 633 O O . MET A 1 83 ? 0.436 13.378 5.416 1.00 93.19 83 MET A O 1
ATOM 637 N N . HIS A 1 84 ? 0.726 12.638 7.510 1.00 89.62 84 HIS A N 1
ATOM 638 C CA . HIS A 1 84 ? 2.023 13.294 7.697 1.00 89.62 84 HIS A CA 1
ATOM 639 C C . HIS A 1 84 ? 3.041 12.923 6.602 1.00 89.62 84 HIS A C 1
ATOM 641 O O . HIS A 1 84 ? 3.752 13.784 6.089 1.00 89.62 84 HIS A O 1
ATOM 647 N N . PHE A 1 85 ? 3.117 11.643 6.215 1.00 85.81 85 PHE A N 1
ATOM 648 C CA . PHE A 1 85 ? 4.022 11.207 5.144 1.00 85.81 85 PHE A CA 1
ATOM 649 C C . PHE A 1 85 ? 3.558 11.610 3.745 1.00 85.81 85 PHE A C 1
ATOM 651 O O . PHE A 1 85 ? 4.400 11.817 2.874 1.00 85.81 85 PHE A O 1
ATOM 658 N N . LYS A 1 86 ? 2.248 11.722 3.518 1.00 86.69 86 LYS A N 1
ATOM 659 C CA . LYS A 1 86 ? 1.705 12.236 2.261 1.00 86.69 86 LYS A CA 1
ATOM 660 C C . LYS A 1 86 ? 2.102 13.706 2.069 1.00 86.69 86 LYS A C 1
ATOM 662 O O . LYS A 1 86 ? 2.637 14.029 1.015 1.00 86.69 86 LYS A O 1
ATOM 667 N N . ASP A 1 87 ? 1.955 14.537 3.100 1.00 80.12 87 ASP A N 1
ATOM 668 C CA . ASP A 1 87 ? 2.293 15.970 3.047 1.00 80.12 87 ASP A CA 1
ATOM 669 C C . ASP A 1 87 ? 3.809 16.213 2.912 1.00 80.12 87 ASP A C 1
ATOM 671 O O . ASP A 1 87 ? 4.256 17.081 2.161 1.00 80.12 87 ASP A O 1
ATOM 675 N N . ALA A 1 88 ? 4.629 15.409 3.599 1.00 71.19 88 ALA A N 1
ATOM 676 C CA . ALA A 1 88 ? 6.088 15.484 3.483 1.00 71.19 88 ALA A CA 1
ATOM 677 C C . ALA A 1 88 ? 6.588 15.088 2.079 1.00 71.19 88 ALA A C 1
ATOM 679 O O . ALA A 1 88 ? 7.575 15.629 1.579 1.00 71.19 88 ALA A O 1
ATOM 680 N N . ALA A 1 89 ? 5.903 14.148 1.425 1.00 63.44 89 ALA A N 1
ATOM 681 C CA . ALA A 1 89 ? 6.287 13.661 0.108 1.00 63.44 89 ALA A CA 1
ATOM 682 C C . ALA A 1 89 ? 5.953 14.635 -1.032 1.00 63.44 89 ALA A C 1
ATOM 684 O O . ALA A 1 89 ? 6.662 14.626 -2.032 1.00 63.44 89 ALA A O 1
ATOM 685 N N . GLU A 1 90 ? 4.966 15.522 -0.869 1.00 60.75 90 GLU A N 1
ATOM 686 C CA . GLU A 1 90 ? 4.687 16.588 -1.848 1.00 60.75 90 GLU A CA 1
ATOM 687 C C . GLU A 1 90 ? 5.858 17.578 -2.006 1.00 60.75 90 GLU A C 1
ATOM 689 O O . GLU A 1 90 ? 5.931 18.273 -3.018 1.00 60.75 90 GLU A O 1
ATOM 694 N N . ASN A 1 91 ? 6.801 17.603 -1.055 1.00 56.62 91 ASN A N 1
ATOM 695 C CA . ASN A 1 91 ? 7.911 18.553 -1.042 1.00 56.62 91 ASN A CA 1
ATOM 696 C C . ASN A 1 91 ? 9.292 17.928 -1.336 1.00 56.62 91 ASN A C 1
ATOM 698 O O . ASN A 1 91 ? 10.142 18.624 -1.886 1.00 56.62 91 ASN A O 1
ATOM 702 N N . GLU A 1 92 ? 9.543 16.646 -1.012 1.00 60.53 92 GLU A N 1
ATOM 703 C CA . GLU A 1 92 ? 10.910 16.074 -1.100 1.00 60.53 92 GLU A CA 1
ATOM 704 C C . GLU A 1 92 ? 11.016 14.575 -1.466 1.00 60.53 92 GLU A C 1
ATOM 706 O O . GLU A 1 92 ? 12.106 14.111 -1.810 1.00 60.53 92 GLU A O 1
ATOM 711 N N . VAL A 1 93 ? 9.933 13.781 -1.410 1.00 58.66 93 VAL A N 1
ATOM 712 C CA . VAL A 1 93 ? 10.012 12.312 -1.577 1.00 58.66 93 VAL A CA 1
ATOM 713 C C . VAL A 1 93 ? 9.354 11.868 -2.887 1.00 58.66 93 VAL A C 1
ATOM 715 O O . VAL A 1 93 ? 8.174 12.131 -3.092 1.00 58.66 93 VAL A O 1
ATOM 718 N N . PRO A 1 94 ? 10.042 11.100 -3.749 1.00 60.06 94 PRO A N 1
ATOM 719 C CA . PRO A 1 94 ? 9.550 10.787 -5.093 1.00 60.06 94 PRO A CA 1
ATOM 720 C C . PRO A 1 94 ? 8.278 9.921 -5.171 1.00 60.06 94 PRO A C 1
ATOM 722 O O . PRO A 1 94 ? 7.742 9.770 -6.264 1.00 60.06 94 PRO A O 1
ATOM 725 N N . LEU A 1 95 ? 7.773 9.342 -4.070 1.00 68.44 95 LEU A N 1
ATOM 726 C CA . LEU A 1 95 ? 6.563 8.503 -4.083 1.00 68.44 95 LEU A CA 1
ATOM 727 C C . LEU A 1 95 ? 5.693 8.707 -2.822 1.00 68.44 95 LEU A C 1
ATOM 729 O O . LEU A 1 95 ? 5.902 8.002 -1.829 1.00 68.44 95 LEU A O 1
ATOM 733 N N . PRO A 1 96 ? 4.710 9.630 -2.844 1.00 80.75 96 PRO A N 1
ATOM 734 C CA . PRO A 1 96 ? 3.773 9.835 -1.739 1.00 80.75 96 PRO A CA 1
ATOM 735 C C . PRO A 1 96 ? 2.855 8.625 -1.523 1.00 80.75 96 PRO A C 1
ATOM 737 O O . PRO A 1 96 ? 2.413 7.972 -2.472 1.00 80.75 96 PRO A O 1
ATOM 740 N N . ILE A 1 97 ? 2.518 8.357 -0.259 1.00 92.00 97 ILE A N 1
ATOM 741 C CA . ILE A 1 97 ? 1.477 7.387 0.099 1.00 92.00 97 ILE A CA 1
ATOM 742 C C . ILE A 1 97 ? 0.101 7.899 -0.347 1.00 92.00 97 ILE A C 1
ATOM 744 O O . ILE A 1 97 ? -0.269 9.048 -0.100 1.00 92.00 97 ILE A O 1
ATOM 748 N N . LYS A 1 98 ? -0.685 7.032 -0.988 1.00 94.31 98 LYS A N 1
ATOM 749 C CA . LYS A 1 98 ? -2.072 7.314 -1.363 1.00 94.31 98 LYS A CA 1
ATOM 750 C C . LYS A 1 98 ? -3.005 6.881 -0.243 1.00 94.31 98 LYS A C 1
ATOM 752 O O . LYS A 1 98 ? -2.911 5.757 0.240 1.00 94.31 98 LYS A O 1
ATOM 757 N N . ILE A 1 99 ? -3.918 7.761 0.148 1.00 95.44 99 ILE A N 1
ATOM 758 C CA . ILE A 1 99 ? -4.952 7.473 1.146 1.00 95.44 99 ILE A CA 1
ATOM 759 C C . ILE A 1 99 ? -6.281 7.387 0.404 1.00 95.44 99 ILE A C 1
ATOM 761 O O . ILE A 1 99 ? -6.659 8.339 -0.276 1.00 95.44 99 ILE A O 1
ATOM 765 N N . LEU A 1 100 ? -6.941 6.235 0.488 1.00 95.75 100 LEU A N 1
ATOM 766 C CA . LEU A 1 100 ? -8.078 5.863 -0.350 1.00 95.75 100 LEU A CA 1
ATOM 767 C C . LEU A 1 100 ? -9.175 5.198 0.479 1.00 95.75 100 LEU A C 1
ATOM 769 O O . LEU A 1 100 ? -8.944 4.726 1.588 1.00 95.75 100 LEU A O 1
ATOM 773 N N . VAL A 1 101 ? -10.364 5.114 -0.098 1.00 95.25 101 VAL A N 1
ATOM 774 C CA . VAL A 1 101 ? -11.490 4.329 0.418 1.00 95.25 101 VAL A CA 1
ATOM 775 C C . VAL A 1 101 ? -11.503 2.938 -0.238 1.00 95.25 101 VAL A C 1
ATOM 777 O O . VAL A 1 101 ? -10.998 2.806 -1.351 1.00 95.25 101 VAL A O 1
ATOM 780 N N . PRO A 1 102 ? -12.068 1.892 0.400 1.00 91.69 102 PRO A N 1
ATOM 781 C CA . PRO A 1 102 ? -11.961 0.507 -0.087 1.00 91.69 102 PRO A CA 1
ATOM 782 C C . PRO A 1 102 ? -12.575 0.204 -1.463 1.00 91.69 102 PRO A C 1
ATOM 784 O O . PRO A 1 102 ? -12.347 -0.878 -1.984 1.00 91.69 102 PRO A O 1
ATOM 787 N N . HIS A 1 103 ? -13.371 1.113 -2.035 1.00 88.94 103 HIS A N 1
ATOM 788 C CA . HIS A 1 103 ? -14.020 0.924 -3.340 1.00 88.94 103 HIS A CA 1
ATOM 789 C C . HIS A 1 103 ? -13.194 1.430 -4.538 1.00 88.94 103 HIS A C 1
ATOM 791 O O . HIS A 1 103 ? -13.728 1.496 -5.644 1.00 88.94 103 HIS A O 1
ATOM 797 N N . TRP A 1 104 ? -11.946 1.849 -4.307 1.00 88.88 104 TRP A N 1
ATOM 798 C CA . TRP A 1 104 ? -10.970 2.169 -5.354 1.00 88.88 104 TRP A CA 1
ATOM 799 C C . TRP A 1 104 ? -10.514 0.907 -6.089 1.00 88.88 104 TRP A C 1
ATOM 801 O O . TRP A 1 104 ? -10.451 0.964 -7.337 1.00 88.88 104 TRP A O 1
#

Foldseek 3Di:
DDPLQVVLCVLVVHRDDCQLQDPDPQLVLRLAEEEEPPDDPVVRVVLQCVNVVSRYHYDPDDDPSHQEYAYPDCPDPRNVVLVVQQVVCVPDNPGRRHYHHPVD

Organism: Phlebiopsis gigantea (strain 11061_1 CR5-6) (NCBI:txid745531)

InterPro domains:
  IPR001357 BRCT domain [PS50172] (24-104)
  IPR036420 BRCT domain superfamily [G3DSA:3.40.50.10190] (26-104)
  IPR036420 BRCT domain superfamily [SSF52113] (1-104)
  IPR053036 Cell Cycle and DNA Repair Regulator [PTHR47667] (1-104)

Radius of gyration: 13.53 Å; chains: 1; bounding box: 32×31×32 Å

pLDDT: mean 92.15, std 9.25, range [56.62, 98.19]

Sequence (104 aa):
VTPLWIERTIILGTRQEPDFFSPHPAMLFSGVVATACDLSKSDNEVMAAGVSSLGGQWRYALTRDVTHLFALGTGSLKYRTAMHFKDAAENEVPLPIKILVPHW